Protein AF-A0A4Q3R7Z3-F1 (afdb_monomer)

Mean predicted aligned error: 2.4 Å

pLDDT: mean 93.42, std 2.75, range [78.81, 96.31]

Nearest PDB structures (foldseek):
  7cha-assembly1_J  TM=8.963E-01  e=1.865E-01  Pseudomonas aeruginosa PAO1
  6xgz-assembly2_C  TM=8.991E-01  e=3.194E-01  Escherichia coli LAU-EC10
  6xgz-assembly3_E  TM=8.981E-01  e=3.194E-01  Escherichia coli LAU-EC10
  6ic4-assembly1_J  TM=7.734E-01  e=1.631E-01  Acinetobacter baumannii
  8t4f-assembly1_A  TM=6.284E-01  e=2.568E+00  Homo sapiens

Secondary structure (DSSP, 8-state):
---S-HHHHHHH-SSEEEEETTEEEEEE-HHHHHT---HHHHTTT-

Sequence (46 aa):
IITHAMACAKITSNRMVVLVEGKIRAIGTYEELEKSEDPVIQSFFL

Radius of gyration: 9.69 Å; Cα contacts (8 Å, |Δi|>4): 49; chains: 1; bounding box: 20×24×21 Å

Solvent-accessible surface area (backbone atoms only — not comparable to full-atom values): 3040 Å² total; per-residue (Å²): 137,92,77,87,54,54,73,58,47,62,77,72,50,84,62,45,72,44,73,52,96,94,35,82,75,44,73,40,37,62,71,58,44,67,67,40,88,48,68,75,57,35,63,71,70,108

Foldseek 3Di:
DDDLPLVCLLVPDPKDFDDDPNDTPDIDHSVPLCPDPDPVSVVSVD

Structure (mmCIF, N/CA/C/O backbone):
data_AF-A0A4Q3R7Z3-F1
#
_entry.id   AF-A0A4Q3R7Z3-F1
#
loop_
_atom_site.group_PDB
_atom_site.id
_atom_site.type_symbol
_atom_site.labe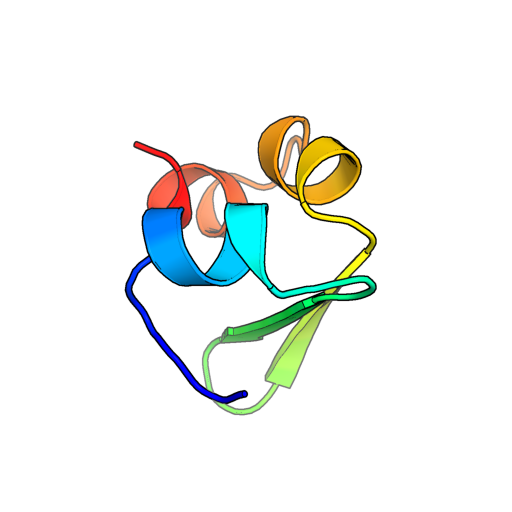l_atom_id
_atom_site.label_alt_id
_atom_site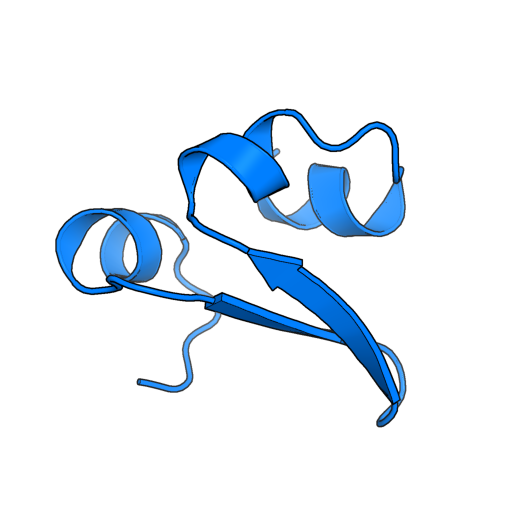.label_comp_id
_atom_site.label_asym_id
_atom_site.label_entity_id
_atom_site.label_seq_id
_atom_site.pdbx_PDB_ins_code
_atom_site.Cartn_x
_atom_site.Cartn_y
_atom_site.Cartn_z
_atom_site.occupancy
_atom_site.B_iso_or_equiv
_atom_site.auth_seq_id
_atom_site.auth_comp_id
_atom_site.auth_asym_id
_atom_site.auth_atom_id
_atom_site.pdbx_PDB_model_num
ATOM 1 N N . ILE A 1 1 ? -1.240 -11.446 -1.329 1.00 88.12 1 ILE A N 1
ATOM 2 C CA . ILE A 1 1 ? -0.084 -11.471 -0.399 1.00 88.12 1 ILE A CA 1
ATOM 3 C C . ILE A 1 1 ? -0.335 -10.400 0.656 1.00 88.12 1 ILE A C 1
ATOM 5 O O . ILE A 1 1 ? -0.741 -9.313 0.269 1.00 88.12 1 ILE A O 1
ATOM 9 N N . ILE A 1 2 ? -0.165 -10.701 1.948 1.00 93.50 2 ILE A N 1
ATOM 10 C CA . ILE A 1 2 ? -0.212 -9.695 3.025 1.00 93.50 2 ILE A CA 1
ATOM 11 C C . ILE A 1 2 ? 1.227 -9.494 3.487 1.00 93.50 2 ILE A C 1
ATOM 13 O O . ILE A 1 2 ? 1.859 -10.438 3.952 1.00 93.50 2 ILE A O 1
ATOM 17 N N . THR A 1 3 ? 1.767 -8.297 3.284 1.00 94.12 3 THR A N 1
ATOM 18 C CA . THR A 1 3 ? 3.161 -7.981 3.600 1.00 94.12 3 THR A CA 1
ATOM 19 C C . THR A 1 3 ? 3.314 -6.499 3.913 1.00 94.12 3 THR A C 1
ATOM 21 O O . THR A 1 3 ? 2.565 -5.679 3.387 1.00 94.12 3 THR A O 1
ATOM 24 N N . HIS A 1 4 ? 4.295 -6.166 4.750 1.00 92.06 4 HIS A N 1
ATOM 25 C CA . HIS A 1 4 ? 4.750 -4.791 4.970 1.00 92.06 4 HIS A CA 1
ATOM 26 C C . HIS A 1 4 ? 5.960 -4.441 4.086 1.00 92.06 4 HIS A C 1
ATOM 28 O O . HIS A 1 4 ? 6.303 -3.275 3.939 1.00 92.06 4 HIS A O 1
ATOM 34 N N . ALA A 1 5 ? 6.617 -5.441 3.489 1.00 93.38 5 ALA A N 1
ATOM 35 C CA . ALA A 1 5 ? 7.790 -5.229 2.653 1.00 93.38 5 ALA A CA 1
ATOM 36 C C . ALA A 1 5 ? 7.372 -4.716 1.266 1.00 93.38 5 ALA A C 1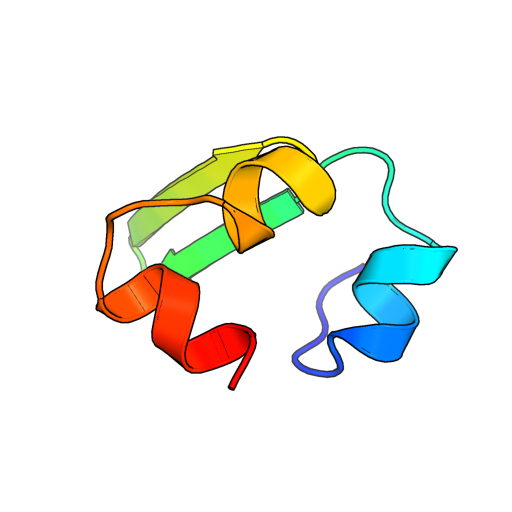
ATOM 38 O O . ALA A 1 5 ? 6.953 -5.501 0.407 1.00 93.38 5 ALA A O 1
ATOM 39 N N . MET A 1 6 ? 7.521 -3.408 1.030 1.00 91.69 6 MET A N 1
ATOM 40 C CA . MET A 1 6 ? 7.120 -2.769 -0.230 1.00 91.69 6 MET A CA 1
ATOM 41 C C . MET A 1 6 ? 7.884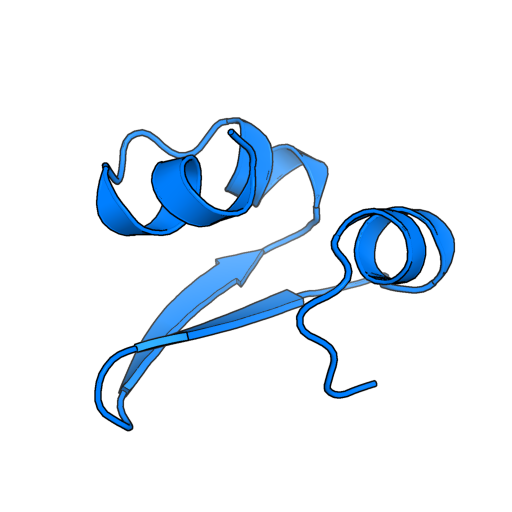 -3.291 -1.449 1.00 91.69 6 MET A C 1
ATOM 43 O O . MET A 1 6 ? 7.292 -3.423 -2.513 1.00 91.69 6 MET A O 1
ATOM 47 N N . ALA A 1 7 ? 9.145 -3.713 -1.299 1.00 93.38 7 ALA A N 1
ATOM 48 C CA . ALA A 1 7 ? 9.888 -4.357 -2.387 1.00 93.38 7 ALA A CA 1
ATOM 49 C C . ALA A 1 7 ? 9.205 -5.648 -2.882 1.00 93.38 7 ALA A C 1
AT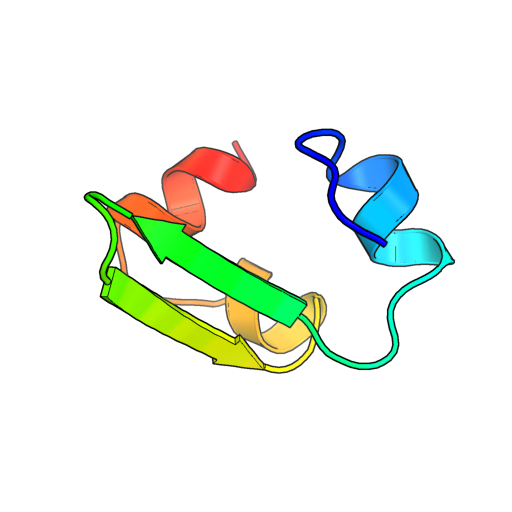OM 51 O O . ALA A 1 7 ? 9.111 -5.888 -4.084 1.00 93.38 7 ALA A O 1
ATOM 52 N N . CYS A 1 8 ? 8.667 -6.459 -1.965 1.00 93.56 8 CYS A N 1
ATOM 53 C CA . CYS A 1 8 ? 7.901 -7.653 -2.322 1.00 93.56 8 CYS A CA 1
ATOM 54 C C . CYS A 1 8 ? 6.563 -7.268 -2.967 1.00 93.56 8 CYS A C 1
ATOM 56 O O . CYS A 1 8 ? 6.189 -7.838 -3.994 1.00 93.56 8 CYS A O 1
ATOM 58 N N . ALA A 1 9 ? 5.872 -6.264 -2.415 1.00 94.19 9 ALA A N 1
ATOM 59 C CA . ALA A 1 9 ? 4.623 -5.762 -2.982 1.00 94.19 9 ALA A CA 1
ATOM 60 C C . ALA A 1 9 ? 4.812 -5.252 -4.423 1.00 94.19 9 ALA A C 1
ATOM 62 O O . ALA A 1 9 ? 4.037 -5.626 -5.299 1.00 94.19 9 ALA A O 1
ATOM 63 N N . LYS A 1 10 ? 5.883 -4.500 -4.697 1.00 94.06 10 LYS A N 1
ATOM 64 C CA . LYS A 1 10 ? 6.208 -3.960 -6.024 1.00 94.06 10 LYS A CA 1
ATOM 65 C C . LYS A 1 10 ? 6.379 -5.039 -7.090 1.00 94.06 10 LYS A C 1
ATOM 67 O O . LYS A 1 10 ? 5.907 -4.884 -8.206 1.00 94.06 10 LYS A O 1
ATOM 72 N N . ILE A 1 11 ? 7.063 -6.132 -6.751 1.00 95.56 11 ILE A N 1
ATOM 73 C CA . ILE A 1 11 ? 7.396 -7.192 -7.717 1.00 95.56 11 ILE A CA 1
ATOM 74 C 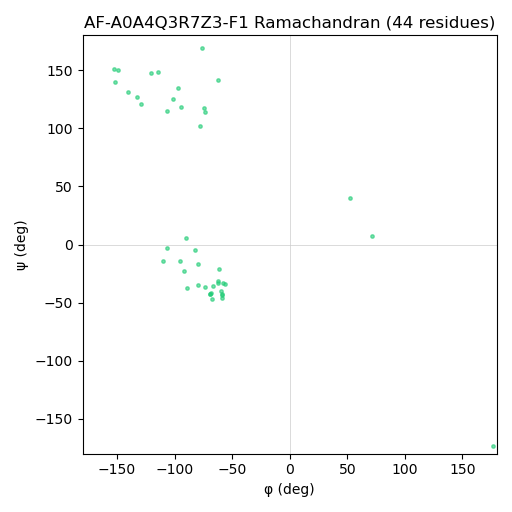C . ILE A 1 11 ? 6.202 -8.119 -7.963 1.00 95.56 11 ILE A C 1
ATOM 76 O O . ILE A 1 11 ? 6.035 -8.643 -9.061 1.00 95.56 11 ILE A O 1
ATOM 80 N N . THR A 1 12 ? 5.396 -8.369 -6.930 1.00 94.31 12 THR A N 1
ATOM 81 C CA . THR A 1 12 ? 4.436 -9.483 -6.935 1.00 94.31 12 THR A CA 1
ATOM 82 C C . THR A 1 12 ? 2.976 -9.060 -7.025 1.00 94.31 12 THR A C 1
ATOM 84 O O . THR A 1 12 ? 2.122 -9.911 -7.271 1.00 94.31 12 THR A O 1
ATOM 87 N N . SER A 1 13 ? 2.651 -7.783 -6.800 1.00 93.50 13 SER A N 1
ATOM 88 C CA . SER A 1 13 ? 1.259 -7.335 -6.757 1.00 93.50 13 SER A CA 1
ATOM 89 C C . SER A 1 13 ? 0.790 -6.745 -8.086 1.00 93.50 13 SER A C 1
ATOM 91 O O . SER A 1 13 ? 1.450 -5.912 -8.693 1.00 93.50 13 SER A O 1
ATOM 93 N N . ASN A 1 14 ? -0.405 -7.151 -8.518 1.00 94.75 14 ASN A N 1
ATOM 94 C CA . ASN A 1 14 ? -1.147 -6.469 -9.585 1.00 94.75 14 ASN A CA 1
ATOM 95 C C . ASN A 1 14 ? -2.107 -5.408 -9.026 1.00 94.75 14 ASN A C 1
ATOM 97 O O . ASN A 1 14 ? -2.526 -4.501 -9.736 1.00 94.75 14 ASN A O 1
ATOM 101 N N . ARG A 1 15 ? -2.496 -5.555 -7.755 1.00 95.38 15 ARG A N 1
ATOM 102 C CA . ARG A 1 15 ? -3.381 -4.652 -7.021 1.00 95.38 15 ARG A CA 1
ATOM 103 C C . ARG A 1 15 ? -3.044 -4.730 -5.540 1.00 95.38 15 ARG A C 1
ATOM 105 O O . ARG A 1 15 ? -2.820 -5.814 -5.001 1.00 95.38 15 ARG A O 1
ATOM 112 N N . MET A 1 16 ? -3.056 -3.581 -4.892 1.00 95.50 16 MET A N 1
ATOM 113 C CA . MET A 1 16 ? -2.741 -3.380 -3.490 1.00 95.50 16 MET A CA 1
ATOM 114 C C . MET A 1 16 ? -3.935 -2.764 -2.766 1.00 95.50 16 MET A C 1
ATOM 116 O O . MET A 1 16 ? -4.710 -1.992 -3.334 1.00 95.50 16 MET A O 1
ATOM 120 N N . VAL A 1 17 ? -4.073 -3.129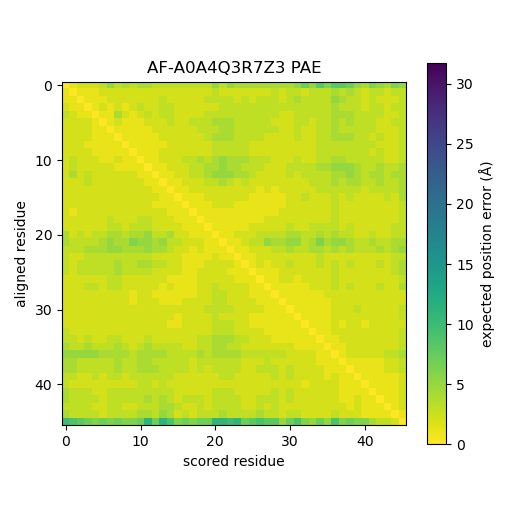 -1.494 1.00 95.81 17 VAL A N 1
ATOM 121 C CA . VAL A 1 17 ? -5.050 -2.565 -0.563 1.00 95.81 17 VAL A CA 1
ATOM 122 C C . VAL A 1 17 ? -4.281 -2.160 0.683 1.00 95.81 17 VAL A C 1
ATOM 124 O O . VAL A 1 17 ? -3.643 -3.005 1.311 1.00 95.81 17 VAL A O 1
ATOM 127 N N . VAL A 1 18 ? -4.333 -0.879 1.031 1.00 94.81 18 VAL A N 1
ATOM 128 C CA . VAL A 1 18 ? -3.688 -0.351 2.234 1.00 94.81 18 VAL A CA 1
ATOM 129 C C . VAL A 1 18 ? -4.719 -0.334 3.351 1.00 94.81 18 VAL A C 1
ATOM 131 O O . VAL A 1 18 ? -5.754 0.331 3.250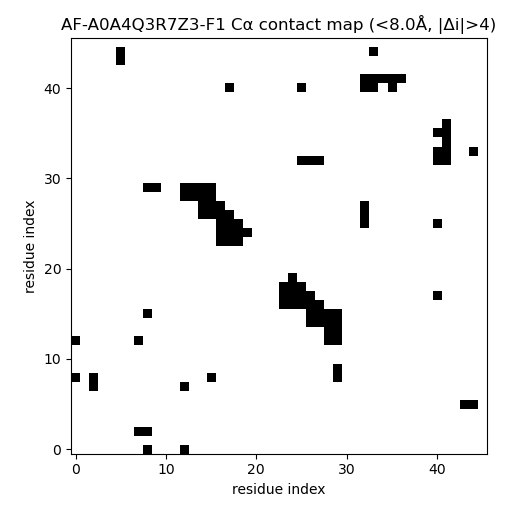 1.00 94.81 18 VAL A O 1
ATOM 134 N N . LEU A 1 19 ? -4.441 -1.094 4.406 1.00 95.00 19 LEU A N 1
ATOM 135 C CA . LEU A 1 19 ? -5.261 -1.170 5.608 1.00 95.00 19 LEU A CA 1
ATOM 136 C C . LEU A 1 19 ? -4.627 -0.317 6.704 1.00 95.00 19 LEU A C 1
ATOM 138 O O . LEU A 1 19 ? -3.469 -0.522 7.059 1.00 95.00 19 LEU A O 1
ATOM 142 N N . VAL A 1 20 ? -5.404 0.613 7.250 1.00 94.25 20 VAL A N 1
ATOM 143 C CA . VAL A 1 20 ? -5.006 1.493 8.353 1.00 94.25 20 VAL A CA 1
ATOM 144 C C . VAL A 1 20 ? -6.133 1.471 9.377 1.00 94.25 20 VAL A C 1
ATOM 146 O O . VAL A 1 20 ? -7.293 1.657 9.017 1.00 94.25 20 VAL A O 1
ATOM 149 N N . GLU A 1 21 ? -5.809 1.180 10.639 1.00 93.06 21 GLU A N 1
ATOM 150 C CA . GLU A 1 21 ? -6.785 1.133 11.746 1.00 93.06 21 GLU A CA 1
ATOM 151 C C . GLU A 1 21 ? -8.014 0.245 11.461 1.00 93.06 21 GLU A C 1
ATOM 153 O O . GLU A 1 21 ? -9.157 0.583 11.767 1.00 93.06 21 GLU A O 1
ATOM 158 N N . GLY A 1 22 ? -7.789 -0.903 10.816 1.00 93.88 22 GLY A N 1
ATOM 159 C CA . GLY A 1 22 ? -8.859 -1.844 10.467 1.00 93.88 22 GLY A CA 1
ATOM 160 C C . GLY A 1 22 ? -9.784 -1.371 9.340 1.00 93.88 22 GLY A C 1
ATOM 161 O O . GLY A 1 22 ? -10.771 -2.042 9.047 1.00 93.88 22 GLY A O 1
ATOM 162 N N . LYS A 1 23 ? -9.474 -0.248 8.684 1.00 95.00 23 LYS A N 1
ATOM 163 C CA . LYS A 1 23 ? -10.215 0.282 7.536 1.00 95.00 23 LYS A CA 1
ATOM 164 C C . LYS A 1 23 ? -9.356 0.263 6.282 1.00 95.00 23 LYS A C 1
ATOM 166 O O . LYS A 1 23 ? -8.139 0.427 6.329 1.00 95.00 23 LYS A O 1
ATOM 171 N N . ILE A 1 24 ? -10.008 0.088 5.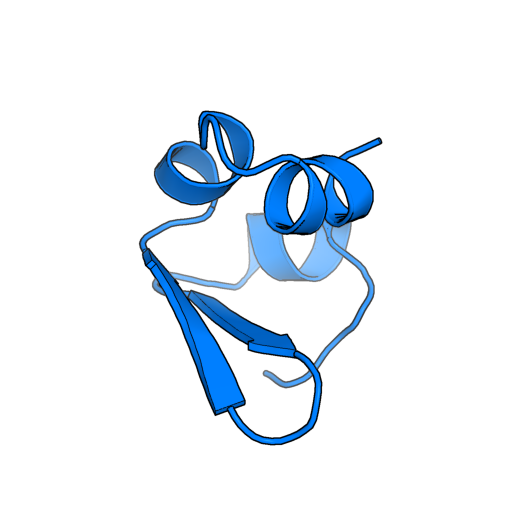138 1.00 95.12 24 ILE A N 1
ATOM 172 C CA . ILE A 1 24 ? -9.349 0.252 3.845 1.00 95.12 24 ILE A CA 1
ATOM 173 C C . ILE A 1 24 ? -9.142 1.747 3.618 1.00 95.12 24 ILE A C 1
ATOM 175 O O . ILE A 1 24 ? -10.110 2.494 3.483 1.00 95.12 24 ILE A O 1
ATOM 179 N N . ARG A 1 25 ? -7.881 2.177 3.589 1.00 94.12 25 ARG A N 1
ATOM 180 C CA . ARG A 1 25 ? -7.505 3.568 3.328 1.00 94.12 25 ARG A CA 1
ATOM 181 C C . ARG A 1 25 ? -7.326 3.829 1.838 1.00 94.12 25 ARG A C 1
ATOM 183 O O . ARG A 1 25 ? -7.701 4.896 1.365 1.00 94.12 25 ARG A O 1
ATOM 190 N N . ALA A 1 26 ? -6.777 2.849 1.120 1.00 94.81 26 ALA A N 1
ATOM 191 C CA . ALA A 1 26 ? -6.421 2.982 -0.286 1.00 94.81 26 ALA A CA 1
ATOM 192 C C . ALA A 1 26 ? -6.535 1.663 -1.037 1.00 94.81 26 ALA A C 1
ATOM 194 O O . ALA A 1 26 ? -6.295 0.593 -0.471 1.00 94.81 26 ALA A O 1
ATOM 195 N N . ILE A 1 27 ? -6.840 1.753 -2.327 1.00 95.75 27 ILE A N 1
ATOM 196 C CA . ILE A 1 27 ? -6.814 0.626 -3.252 1.00 95.75 27 ILE A CA 1
ATOM 197 C C . ILE A 1 27 ? -6.246 1.121 -4.578 1.00 95.75 27 ILE A C 1
ATOM 199 O O . ILE A 1 27 ? -6.730 2.122 -5.096 1.00 95.75 27 ILE A O 1
ATOM 203 N N . GLY A 1 28 ? -5.273 0.409 -5.139 1.00 95.38 28 GLY A N 1
ATOM 204 C CA . GLY A 1 28 ? -4.657 0.787 -6.411 1.00 95.38 28 GLY A CA 1
ATOM 205 C C . GLY A 1 28 ? -3.519 -0.141 -6.809 1.00 95.38 28 GLY A C 1
ATOM 206 O O . GLY A 1 28 ? -3.294 -1.170 -6.172 1.00 95.38 28 GLY A O 1
ATOM 207 N N . THR A 1 29 ? -2.816 0.209 -7.873 1.00 96.31 29 THR A N 1
ATOM 208 C CA . THR A 1 29 ? -1.518 -0.379 -8.238 1.00 96.31 29 THR A CA 1
ATOM 209 C C . THR A 1 29 ? -0.399 0.178 -7.356 1.00 96.31 29 THR A C 1
ATOM 211 O O . THR A 1 29 ? -0.603 1.138 -6.609 1.00 96.31 29 THR A O 1
ATOM 214 N N . TYR A 1 30 ? 0.791 -0.421 -7.421 1.00 94.81 30 TYR A N 1
ATOM 215 C CA . TYR A 1 30 ? 1.941 0.084 -6.671 1.00 94.81 30 TYR A CA 1
ATOM 216 C C . TYR A 1 30 ? 2.264 1.530 -7.073 1.00 94.81 30 TYR A C 1
ATOM 218 O O . TYR A 1 30 ? 2.421 2.390 -6.213 1.00 94.81 30 TYR A O 1
ATOM 226 N N . GLU A 1 31 ? 2.294 1.814 -8.375 1.00 94.38 31 GLU A N 1
ATOM 227 C CA . GLU A 1 31 ? 2.641 3.122 -8.933 1.00 94.38 31 GLU A CA 1
ATOM 228 C C . GLU A 1 31 ? 1.610 4.206 -8.588 1.00 94.38 31 GLU A C 1
ATOM 230 O O . GLU A 1 31 ? 1.972 5.364 -8.386 1.00 94.38 31 GLU A O 1
ATOM 235 N N . GLU A 1 32 ? 0.323 3.850 -8.525 1.00 95.00 32 GLU A N 1
ATOM 236 C CA . GLU A 1 32 ? -0.743 4.768 -8.102 1.00 95.00 32 GLU A CA 1
ATOM 237 C C . GLU A 1 32 ? -0.624 5.121 -6.618 1.00 95.00 32 GLU A C 1
ATOM 239 O O . GLU A 1 32 ? -0.796 6.279 -6.243 1.00 95.00 32 GLU A O 1
ATOM 244 N N . LEU A 1 33 ? -0.312 4.134 -5.772 1.00 94.62 33 LEU A N 1
ATOM 245 C CA . LEU A 1 33 ? -0.171 4.343 -4.333 1.00 94.62 33 LEU A CA 1
ATOM 246 C C . LEU A 1 33 ? 1.122 5.084 -3.977 1.00 94.62 33 LEU A C 1
ATOM 248 O O . LEU A 1 33 ? 1.096 5.933 -3.091 1.00 94.62 33 LEU A O 1
ATOM 252 N N . GLU A 1 34 ? 2.218 4.825 -4.692 1.00 93.62 34 GLU A N 1
ATOM 253 C CA . GLU A 1 34 ? 3.494 5.539 -4.545 1.00 93.62 34 GLU A CA 1
ATOM 254 C C . GLU A 1 34 ? 3.349 7.035 -4.881 1.00 93.62 34 GLU A C 1
ATOM 256 O O . GLU A 1 34 ? 3.977 7.882 -4.252 1.00 93.62 34 GLU A O 1
ATOM 261 N N . LYS A 1 35 ? 2.471 7.376 -5.835 1.00 94.25 35 LYS A N 1
ATOM 262 C CA . LYS A 1 35 ? 2.146 8.762 -6.222 1.00 94.25 35 LYS A CA 1
ATOM 263 C C . LYS A 1 35 ? 0.987 9.373 -5.432 1.00 94.25 35 LYS A C 1
ATOM 265 O O . LYS A 1 35 ? 0.543 10.470 -5.765 1.00 94.25 35 LYS A O 1
ATOM 270 N N . SER A 1 36 ? 0.467 8.674 -4.427 1.00 94.06 36 SER A N 1
ATOM 271 C CA . SER A 1 36 ? -0.648 9.171 -3.626 1.00 94.06 36 SER A CA 1
ATOM 272 C C . SER A 1 36 ? -0.269 10.455 -2.887 1.00 94.06 36 SER A C 1
ATOM 274 O O . SER A 1 36 ? 0.835 10.564 -2.364 1.00 94.06 36 SER A O 1
ATOM 276 N N . GLU A 1 37 ? -1.195 11.409 -2.789 1.00 93.50 37 GLU A N 1
ATOM 277 C CA . GLU A 1 37 ? -1.040 12.633 -1.983 1.00 93.50 37 GLU A CA 1
ATOM 278 C C . GLU A 1 37 ? -1.376 12.412 -0.497 1.00 93.50 37 GLU A C 1
ATOM 280 O O . GLU A 1 37 ? -1.230 13.315 0.324 1.00 93.50 37 GLU A O 1
ATOM 285 N N . ASP A 1 38 ? -1.844 11.215 -0.131 1.00 93.44 38 ASP A N 1
ATOM 286 C CA . ASP A 1 38 ? -2.175 10.878 1.251 1.00 93.44 38 ASP A CA 1
ATOM 287 C C . ASP A 1 38 ? -0.896 10.661 2.080 1.00 93.44 38 ASP A C 1
ATOM 289 O O . ASP A 1 38 ? -0.169 9.692 1.822 1.00 93.44 38 ASP A O 1
ATOM 293 N N . PRO A 1 39 ? -0.642 11.476 3.121 1.00 92.38 39 PRO A N 1
ATOM 294 C CA . PRO A 1 39 ? 0.562 11.368 3.943 1.00 92.38 39 PRO A CA 1
ATOM 295 C C . PRO A 1 39 ? 0.722 9.989 4.587 1.00 92.38 39 PRO A C 1
ATOM 297 O O . PRO A 1 39 ? 1.836 9.498 4.762 1.00 92.38 39 PRO A O 1
ATOM 300 N N . VAL A 1 40 ? -0.398 9.339 4.925 1.00 91.81 40 VAL A N 1
ATOM 301 C CA . VAL A 1 40 ? -0.374 8.011 5.543 1.00 91.81 40 VAL A CA 1
ATOM 302 C C . VAL A 1 40 ? 0.092 6.969 4.535 1.00 91.81 40 VAL A C 1
ATOM 304 O O . VAL A 1 40 ? 0.915 6.129 4.873 1.00 91.81 40 VAL A O 1
ATOM 307 N N . ILE A 1 41 ? -0.384 7.033 3.291 1.00 93.19 41 ILE A N 1
ATOM 308 C CA . ILE A 1 41 ? 0.041 6.111 2.233 1.00 93.19 41 ILE A CA 1
ATOM 309 C C . ILE A 1 41 ? 1.507 6.362 1.886 1.00 93.19 41 ILE A C 1
ATOM 311 O O . ILE A 1 41 ? 2.277 5.407 1.867 1.00 93.19 41 ILE A O 1
ATOM 315 N N . GLN A 1 42 ? 1.908 7.626 1.705 1.00 92.38 42 GLN A N 1
ATOM 316 C CA . GLN A 1 42 ? 3.301 7.992 1.427 1.00 92.38 42 GLN A CA 1
ATOM 317 C C . GLN A 1 42 ? 4.262 7.477 2.500 1.00 92.38 42 GLN A C 1
ATOM 319 O O . GLN A 1 42 ? 5.367 7.061 2.170 1.00 92.38 42 GLN A O 1
ATOM 324 N N . SER A 1 43 ? 3.832 7.424 3.766 1.00 91.94 43 SER A N 1
ATOM 325 C CA . SER A 1 43 ? 4.670 6.910 4.853 1.00 91.94 43 SER A CA 1
ATOM 326 C C . SER A 1 43 ? 5.086 5.440 4.694 1.00 91.94 43 SER A C 1
ATOM 328 O O . SER A 1 43 ? 6.094 5.041 5.268 1.00 91.94 43 SER A O 1
ATOM 330 N N . PHE A 1 44 ? 4.369 4.645 3.889 1.00 89.56 44 PHE A N 1
ATOM 331 C CA . PHE A 1 44 ? 4.765 3.271 3.561 1.00 89.56 44 PHE A CA 1
ATOM 332 C C . PHE A 1 44 ? 5.842 3.188 2.467 1.00 89.56 44 PHE A C 1
ATOM 334 O O . PHE A 1 44 ? 6.453 2.131 2.324 1.00 89.56 44 PHE A O 1
ATOM 341 N N . PHE A 1 45 ? 6.059 4.261 1.698 1.00 89.06 45 PHE A N 1
ATOM 342 C CA . PHE A 1 45 ? 7.005 4.323 0.574 1.00 89.06 45 PHE A CA 1
ATOM 343 C C . PHE A 1 45 ? 8.275 5.141 0.876 1.00 89.06 45 PHE A C 1
ATOM 345 O O . PHE A 1 45 ? 9.151 5.214 0.012 1.00 89.06 45 PHE A O 1
ATOM 352 N N . LEU A 1 46 ? 8.366 5.753 2.065 1.00 78.81 46 LEU A N 1
ATOM 353 C CA . LEU A 1 46 ? 9.570 6.422 2.579 1.00 78.81 46 LEU A CA 1
ATOM 354 C C . LEU A 1 46 ? 10.691 5.434 2.938 1.00 78.81 46 LEU A C 1
ATOM 356 O O . LEU A 1 46 ? 10.383 4.291 3.349 1.00 78.81 46 LEU A O 1
#